Protein AF-A0A420E6C6-F1 (afdb_monomer_lite)

Organism: NCBI:txid2164068

Secondary structure (DSSP, 8-state):
--------HHHHHHHHHHTT--HHHHHHHTTS-HHHHHHHTTSSS--HHHHHHHHHHT-

Radius of gyration: 10.18 Å; chains: 1; bounding box: 22×24×23 Å

Foldseek 3Di:
DDDLDFDQLCVLVVLCVVLVNDLVQLCVQLVHDSVVNVVRSVGRTHPPSSSVSSVVSSD

Structure (mmCIF, N/CA/C/O backbone):
data_AF-A0A420E6C6-F1
#
_entry.id   AF-A0A420E6C6-F1
#
loop_
_atom_site.group_PDB
_atom_site.id
_atom_site.type_symbol
_atom_site.label_atom_id
_atom_site.label_alt_id
_atom_site.label_comp_id
_atom_site.label_asym_id
_atom_site.label_entity_id
_atom_site.label_seq_id
_atom_site.pdbx_PDB_ins_code
_atom_site.Cartn_x
_atom_site.Cartn_y
_atom_site.Cartn_z
_atom_site.occupancy
_atom_site.B_iso_or_equiv
_atom_site.auth_seq_id
_atom_site.auth_comp_id
_atom_site.auth_asym_id
_atom_site.auth_atom_id
_atom_site.pdbx_PDB_model_num
ATOM 1 N N . MET A 1 1 ? -5.094 -15.838 12.387 1.00 36.78 1 MET A N 1
ATOM 2 C CA . MET A 1 1 ? -5.059 -15.368 10.982 1.00 36.78 1 MET A CA 1
ATOM 3 C C . MET A 1 1 ? -6.038 -14.212 10.837 1.00 36.78 1 MET A C 1
ATOM 5 O O . MET A 1 1 ? -7.231 -14.437 10.977 1.00 36.78 1 MET A O 1
ATOM 9 N N . ALA A 1 2 ? -5.561 -12.978 10.648 1.00 40.03 2 ALA A N 1
ATOM 10 C CA . ALA A 1 2 ? -6.448 -11.826 10.473 1.00 40.03 2 ALA A CA 1
ATOM 11 C C . ALA A 1 2 ? -7.139 -11.912 9.104 1.00 40.03 2 ALA A C 1
ATOM 13 O O . ALA A 1 2 ? -6.471 -11.983 8.072 1.00 40.03 2 ALA A O 1
ATOM 14 N N . ALA A 1 3 ? -8.471 -11.935 9.092 1.00 46.12 3 ALA A N 1
ATOM 15 C CA . ALA A 1 3 ? -9.248 -11.859 7.864 1.00 46.12 3 ALA A CA 1
ATOM 16 C C . ALA A 1 3 ? -8.989 -10.496 7.205 1.00 46.12 3 ALA A C 1
ATOM 18 O O . ALA A 1 3 ? -9.342 -9.448 7.748 1.00 46.12 3 ALA A O 1
ATOM 19 N N . ILE A 1 4 ? -8.330 -10.498 6.046 1.00 55.34 4 ILE A N 1
ATOM 20 C CA . ILE A 1 4 ? -8.093 -9.277 5.276 1.00 55.34 4 ILE A CA 1
ATOM 21 C C . ILE A 1 4 ? -9.416 -8.913 4.613 1.00 55.34 4 ILE A C 1
ATOM 23 O O . ILE A 1 4 ? -9.763 -9.428 3.550 1.00 55.34 4 ILE A O 1
ATOM 27 N N . ILE A 1 5 ? -10.182 -8.051 5.280 1.00 60.16 5 ILE A N 1
ATOM 28 C CA . ILE A 1 5 ? -11.391 -7.461 4.713 1.00 60.16 5 ILE A CA 1
ATOM 29 C C . ILE A 1 5 ? -10.958 -6.700 3.451 1.00 60.16 5 ILE A C 1
ATOM 31 O O . ILE A 1 5 ? -10.047 -5.869 3.542 1.00 60.16 5 ILE A O 1
ATOM 35 N N . PRO A 1 6 ? -11.548 -6.975 2.274 1.00 64.19 6 PRO A N 1
ATOM 36 C CA . PRO A 1 6 ? -11.241 -6.221 1.071 1.00 64.19 6 PRO A CA 1
ATOM 37 C C . PRO A 1 6 ? -11.630 -4.760 1.306 1.00 64.19 6 PRO A C 1
ATOM 39 O O . PRO A 1 6 ? -12.808 -4.425 1.387 1.00 64.19 6 PRO A O 1
ATOM 42 N N . ILE A 1 7 ? -10.628 -3.898 1.455 1.00 76.56 7 ILE A N 1
ATOM 43 C CA . ILE A 1 7 ? -10.833 -2.459 1.595 1.00 76.56 7 ILE A CA 1
ATOM 44 C C . ILE A 1 7 ? -10.855 -1.817 0.208 1.00 76.56 7 ILE A C 1
ATOM 46 O O . ILE A 1 7 ? -10.079 -2.181 -0.680 1.00 76.56 7 ILE A O 1
ATOM 50 N N . ASN A 1 8 ? -11.758 -0.860 0.021 1.00 83.00 8 ASN A N 1
ATOM 51 C CA . ASN A 1 8 ? -11.792 -0.039 -1.186 1.00 83.00 8 ASN A CA 1
ATOM 52 C C . ASN A 1 8 ? -10.678 1.021 -1.159 1.00 83.00 8 ASN A C 1
ATOM 54 O O . ASN A 1 8 ? -10.067 1.282 -0.116 1.00 83.00 8 ASN A O 1
ATOM 58 N N . GLY A 1 9 ? -10.410 1.653 -2.301 1.00 82.81 9 GLY A N 1
ATOM 59 C CA . GLY A 1 9 ? -9.334 2.634 -2.440 1.00 82.81 9 GLY A CA 1
ATOM 60 C C . GLY A 1 9 ? -9.431 3.817 -1.463 1.00 82.81 9 GLY A C 1
ATOM 61 O O . GLY A 1 9 ? -8.411 4.271 -0.939 1.00 82.81 9 GLY A O 1
ATOM 62 N N . LYS A 1 10 ? -10.654 4.246 -1.111 1.00 84.50 10 LYS A N 1
ATOM 63 C CA . LYS A 1 10 ? -10.906 5.288 -0.095 1.00 84.50 10 LYS A CA 1
ATOM 64 C C . LYS A 1 10 ? -10.533 4.831 1.318 1.00 84.50 10 LYS A C 1
ATOM 66 O O . LYS A 1 10 ? -9.950 5.592 2.085 1.00 84.50 10 LYS A O 1
ATOM 71 N N . GLN A 1 11 ? -10.864 3.596 1.686 1.00 85.00 11 GLN A N 1
ATOM 72 C CA . GLN A 1 11 ? -10.484 3.024 2.978 1.00 85.00 11 GLN A CA 1
ATOM 73 C C . GLN A 1 11 ? -8.972 2.789 3.060 1.00 85.00 11 GLN A C 1
ATOM 75 O O . GLN A 1 11 ? -8.380 3.010 4.115 1.00 85.00 11 GLN A O 1
ATOM 80 N N . PHE A 1 12 ? -8.339 2.393 1.955 1.00 86.44 12 PHE A N 1
ATOM 81 C CA . PHE A 1 12 ? -6.889 2.231 1.869 1.00 86.44 12 PHE A CA 1
ATOM 82 C C . PHE A 1 12 ? -6.146 3.557 2.055 1.00 86.44 12 PHE A C 1
ATOM 84 O O . PHE A 1 12 ? -5.262 3.636 2.907 1.00 86.44 12 PHE A O 1
ATOM 91 N N . SER A 1 13 ? -6.552 4.622 1.355 1.00 86.12 13 SER A N 1
ATOM 92 C CA . SER A 1 13 ? -5.955 5.953 1.542 1.00 86.12 13 SER A CA 1
ATOM 93 C C . SER A 1 13 ? -6.201 6.504 2.950 1.00 86.12 13 SER A C 1
ATOM 95 O O . SER A 1 13 ? -5.302 7.093 3.553 1.00 86.12 13 SER A O 1
ATOM 97 N N . ARG A 1 14 ? -7.389 6.263 3.521 1.00 87.44 14 ARG A N 1
ATOM 98 C CA . ARG A 1 14 ? -7.697 6.635 4.906 1.00 87.44 14 ARG A CA 1
ATOM 99 C C . ARG A 1 14 ? -6.799 5.901 5.903 1.00 87.44 14 ARG A C 1
ATOM 101 O O . ARG A 1 14 ? -6.267 6.554 6.793 1.00 87.44 14 ARG A O 1
ATOM 108 N N . LYS A 1 15 ? -6.596 4.587 5.747 1.00 85.94 15 LYS A N 1
ATOM 109 C CA . LYS A 1 15 ? -5.700 3.807 6.618 1.00 85.94 15 LYS A CA 1
ATOM 110 C C . LYS A 1 15 ? -4.245 4.255 6.499 1.00 85.94 15 LYS A C 1
ATOM 112 O O . LYS A 1 15 ? -3.613 4.452 7.529 1.00 85.94 15 LYS A O 1
ATOM 117 N N . MET A 1 16 ? -3.752 4.500 5.281 1.00 86.12 16 MET A N 1
ATOM 118 C CA . MET A 1 16 ? -2.420 5.085 5.065 1.00 86.12 16 MET A CA 1
ATOM 119 C C . MET A 1 16 ? -2.241 6.379 5.862 1.00 86.12 16 MET A C 1
ATOM 121 O O . MET A 1 16 ? -1.269 6.519 6.596 1.00 86.12 16 MET A O 1
ATOM 125 N N . ARG A 1 17 ? -3.202 7.309 5.753 1.00 85.94 17 ARG A N 1
ATOM 126 C CA . ARG A 1 17 ? -3.157 8.587 6.479 1.00 85.94 17 ARG A CA 1
ATOM 127 C C . ARG A 1 17 ? -3.239 8.402 7.991 1.00 85.94 17 ARG A C 1
ATOM 129 O O . ARG A 1 17 ? -2.509 9.071 8.706 1.00 85.94 17 ARG A O 1
ATOM 136 N N . GLN A 1 18 ? -4.099 7.503 8.471 1.00 85.81 18 GLN A N 1
ATOM 137 C CA . GLN A 1 18 ? -4.235 7.210 9.904 1.00 85.81 18 GLN A CA 1
ATOM 138 C C . GLN A 1 18 ? -2.955 6.632 10.509 1.00 85.81 18 GLN A C 1
ATOM 140 O O . GLN A 1 18 ? -2.636 6.939 11.649 1.00 85.81 18 GLN A O 1
ATOM 145 N N . GLN A 1 19 ? -2.231 5.816 9.748 1.00 82.19 19 GLN A N 1
ATOM 146 C CA . GLN A 1 19 ? -0.987 5.183 10.188 1.00 82.19 19 GLN A CA 1
ATOM 147 C C . GLN A 1 19 ? 0.255 6.029 9.873 1.00 82.19 19 GLN A C 1
ATOM 149 O O . GLN A 1 19 ? 1.365 5.624 10.192 1.00 82.19 19 GLN A O 1
ATOM 154 N N . GLY A 1 20 ? 0.095 7.183 9.214 1.00 85.25 20 GLY A N 1
ATOM 155 C CA . GLY A 1 20 ? 1.215 8.026 8.791 1.00 85.25 20 GLY A CA 1
ATOM 156 C C . GLY A 1 20 ? 2.117 7.383 7.731 1.00 85.25 20 GLY A C 1
ATOM 157 O O . GLY A 1 20 ? 3.237 7.844 7.536 1.00 85.25 20 GLY A O 1
ATOM 158 N N . ILE A 1 21 ? 1.656 6.335 7.037 1.00 85.69 21 ILE A N 1
ATOM 159 C CA . ILE A 1 21 ? 2.461 5.597 6.059 1.00 85.69 21 ILE A CA 1
ATOM 160 C C . ILE A 1 21 ? 2.382 6.309 4.702 1.00 85.69 21 ILE A C 1
ATOM 162 O O . ILE A 1 21 ? 1.304 6.354 4.093 1.00 85.69 21 ILE A O 1
ATOM 166 N N . PRO A 1 22 ? 3.503 6.825 4.167 1.00 86.31 22 PRO A N 1
ATOM 167 C CA . PRO A 1 22 ? 3.511 7.442 2.855 1.00 86.31 22 PRO A CA 1
ATOM 168 C C . PRO A 1 22 ? 3.445 6.395 1.736 1.00 86.31 22 PRO A C 1
ATOM 170 O O . PRO A 1 22 ? 3.939 5.270 1.852 1.00 86.31 22 PRO A O 1
ATOM 173 N N . ALA A 1 23 ? 2.878 6.794 0.595 1.00 86.38 23 ALA 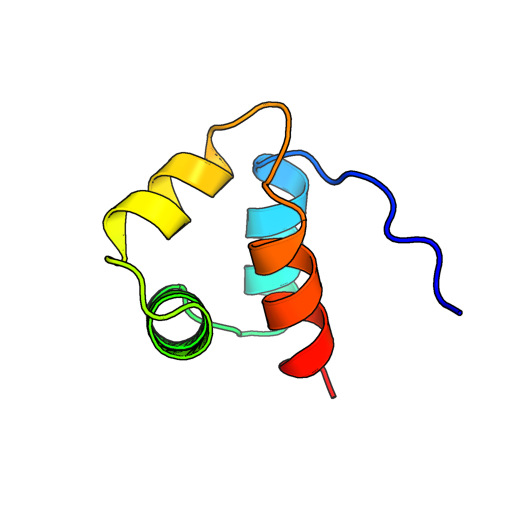A N 1
ATOM 174 C CA . ALA A 1 23 ? 2.753 5.928 -0.576 1.00 86.38 23 ALA A CA 1
ATOM 175 C C . ALA A 1 23 ? 4.097 5.431 -1.122 1.00 86.38 23 ALA A C 1
ATOM 177 O O . ALA A 1 23 ? 4.151 4.334 -1.670 1.00 86.38 23 ALA A O 1
ATOM 178 N N . SER A 1 24 ? 5.175 6.192 -0.926 1.00 87.38 24 SER A N 1
ATOM 179 C CA . SER A 1 24 ? 6.542 5.809 -1.289 1.00 87.38 24 SER A CA 1
ATOM 180 C C . SER A 1 24 ? 7.035 4.579 -0.524 1.00 87.38 24 SER A C 1
ATOM 182 O O . SER A 1 24 ? 7.616 3.684 -1.130 1.00 87.38 24 SER A O 1
ATOM 184 N N . ILE A 1 25 ? 6.748 4.479 0.777 1.00 87.50 25 ILE A N 1
ATOM 185 C CA . ILE A 1 25 ? 7.145 3.326 1.603 1.00 87.50 25 ILE A CA 1
ATOM 186 C C . ILE A 1 25 ? 6.386 2.073 1.167 1.00 87.50 25 ILE A C 1
ATOM 188 O O . ILE A 1 25 ? 6.970 1.002 1.011 1.00 87.50 25 ILE A O 1
ATOM 192 N N . LEU A 1 26 ? 5.093 2.219 0.882 1.00 86.88 26 LEU A N 1
ATOM 193 C CA . LEU A 1 26 ? 4.274 1.128 0.358 1.00 86.88 26 LEU A CA 1
ATOM 194 C C . LEU A 1 26 ? 4.697 0.696 -1.050 1.00 86.88 26 LEU A C 1
ATOM 196 O O . LEU A 1 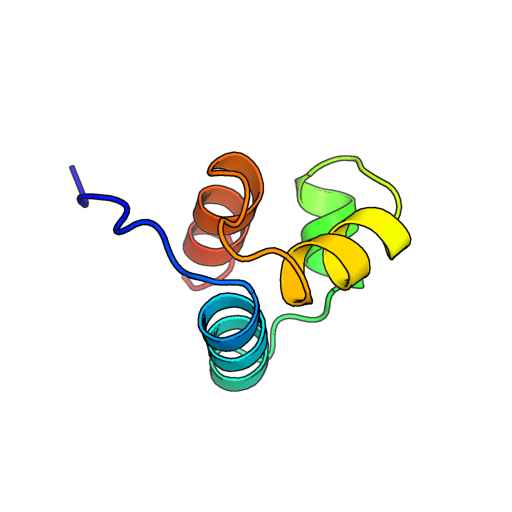26 ? 4.752 -0.500 -1.333 1.00 86.88 26 LEU A O 1
ATOM 200 N N . ALA A 1 27 ? 5.061 1.647 -1.909 1.00 88.69 27 ALA A N 1
ATOM 201 C CA . ALA A 1 27 ? 5.625 1.379 -3.228 1.00 88.69 27 ALA A CA 1
ATOM 202 C C . ALA A 1 27 ? 6.936 0.584 -3.128 1.00 88.69 27 ALA A C 1
ATOM 204 O O . ALA A 1 27 ? 7.101 -0.424 -3.817 1.00 88.69 27 ALA A O 1
ATOM 205 N N . MET A 1 28 ? 7.822 0.988 -2.213 1.00 87.56 28 MET A N 1
ATOM 206 C CA . MET A 1 28 ? 9.101 0.327 -1.957 1.00 87.56 28 MET A CA 1
ATOM 207 C C . MET A 1 28 ? 8.903 -1.093 -1.411 1.00 87.56 28 MET A C 1
ATOM 209 O O . MET A 1 28 ? 9.507 -2.037 -1.919 1.00 87.56 28 MET A O 1
ATOM 213 N N . ARG A 1 29 ? 7.995 -1.275 -0.441 1.00 85.62 29 ARG A N 1
ATOM 214 C CA . ARG A 1 29 ? 7.694 -2.584 0.158 1.0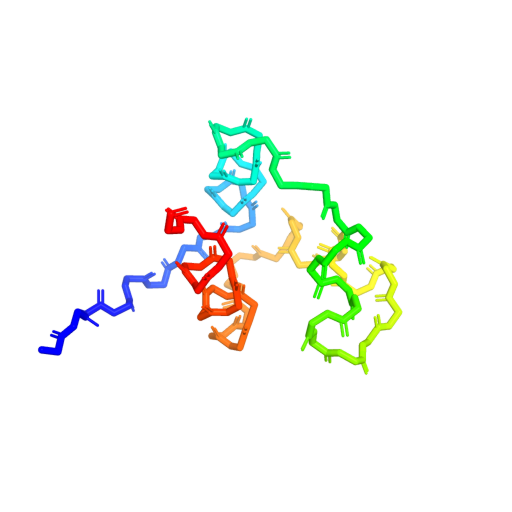0 85.62 29 ARG A CA 1
ATOM 215 C C . ARG A 1 29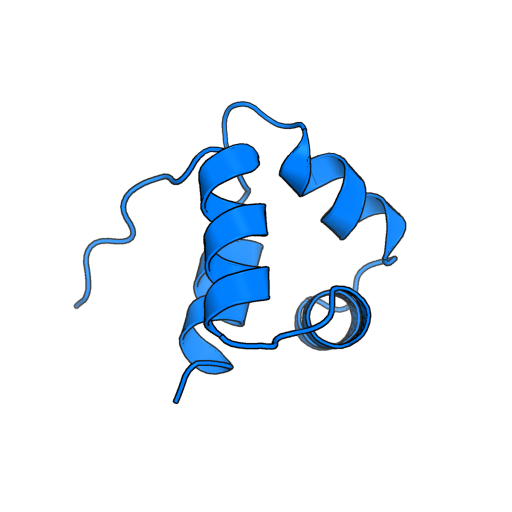 ? 7.038 -3.552 -0.824 1.00 85.62 29 ARG A C 1
ATOM 217 O O . ARG A 1 29 ? 7.287 -4.750 -0.756 1.00 85.62 29 ARG A O 1
ATOM 224 N N . CYS A 1 30 ? 6.215 -3.041 -1.735 1.00 84.00 30 CYS A N 1
ATOM 225 C CA . CYS A 1 30 ? 5.583 -3.835 -2.786 1.00 84.00 30 CYS A CA 1
ATOM 226 C C . CYS A 1 30 ? 6.414 -3.931 -4.075 1.00 84.00 30 CYS A C 1
ATOM 228 O O . CYS A 1 30 ? 5.900 -4.464 -5.061 1.00 84.00 30 CYS A O 1
ATOM 230 N N . SER A 1 31 ? 7.645 -3.400 -4.084 1.00 87.44 31 SER A N 1
ATOM 231 C CA . SER A 1 31 ? 8.538 -3.340 -5.251 1.00 87.44 31 SER A CA 1
ATOM 232 C C . SER A 1 31 ? 7.808 -2.907 -6.528 1.00 87.44 31 SER A C 1
ATOM 234 O O . SER A 1 31 ? 7.898 -3.545 -7.577 1.00 87.44 31 SER A O 1
ATOM 236 N N . CYS A 1 32 ? 7.015 -1.840 -6.429 1.00 85.56 32 CYS A N 1
ATOM 237 C CA . CYS A 1 32 ? 6.202 -1.342 -7.532 1.00 85.56 32 CYS A CA 1
ATOM 238 C C . CYS A 1 32 ? 6.271 0.186 -7.627 1.00 85.56 32 CYS A C 1
ATOM 240 O O . CYS A 1 32 ? 6.490 0.843 -6.611 1.00 85.56 32 CYS A O 1
ATOM 242 N N . PRO A 1 33 ? 6.037 0.773 -8.812 1.00 88.81 33 PRO A N 1
ATOM 243 C CA . PRO A 1 33 ? 6.028 2.223 -8.962 1.00 88.81 33 PRO A CA 1
ATOM 244 C C . PRO A 1 33 ? 4.921 2.869 -8.124 1.00 88.81 33 PRO A C 1
ATOM 246 O O . PRO A 1 33 ? 3.825 2.316 -7.972 1.00 88.81 33 PRO A O 1
ATOM 249 N N . ILE A 1 34 ? 5.210 4.064 -7.606 1.00 87.00 34 ILE A N 1
ATOM 250 C CA . ILE A 1 34 ? 4.316 4.809 -6.712 1.00 87.00 34 ILE A CA 1
ATOM 251 C C . ILE A 1 34 ? 2.969 5.129 -7.374 1.00 87.00 34 ILE A C 1
ATOM 253 O O . ILE A 1 34 ? 1.935 5.116 -6.706 1.00 87.00 34 ILE A O 1
ATOM 257 N N . ASP A 1 35 ? 2.944 5.289 -8.699 1.00 87.56 35 ASP A N 1
ATOM 258 C CA . ASP A 1 35 ? 1.723 5.492 -9.482 1.00 87.56 35 ASP A CA 1
ATOM 259 C C . ASP A 1 35 ? 0.720 4.355 -9.306 1.00 87.56 35 ASP A C 1
ATOM 261 O O . ASP A 1 35 ? -0.484 4.597 -9.246 1.00 87.56 35 ASP A O 1
ATOM 265 N N . LYS A 1 36 ? 1.187 3.108 -9.137 1.00 86.00 36 LYS A N 1
ATOM 266 C CA . LYS A 1 36 ? 0.291 1.971 -8.875 1.00 86.00 36 LYS A CA 1
ATOM 267 C C . LYS A 1 36 ? -0.325 2.028 -7.481 1.00 86.00 36 LYS A C 1
ATOM 269 O O . LYS A 1 36 ? -1.446 1.556 -7.303 1.00 86.00 36 LYS A O 1
ATOM 274 N N . ILE A 1 37 ? 0.363 2.632 -6.514 1.00 87.25 37 ILE A N 1
ATOM 275 C CA . ILE A 1 37 ? -0.175 2.866 -5.172 1.00 87.25 37 ILE A CA 1
ATOM 276 C C . ILE A 1 37 ? -1.244 3.962 -5.211 1.00 87.25 37 ILE A C 1
ATOM 278 O O . ILE A 1 37 ? -2.308 3.801 -4.614 1.00 87.25 37 ILE A O 1
ATOM 282 N N . TYR A 1 38 ? -1.014 5.045 -5.958 1.00 86.81 38 TYR A N 1
ATOM 283 C CA . TYR A 1 38 ? -2.029 6.083 -6.172 1.00 86.81 38 TYR A CA 1
ATOM 284 C C . TYR A 1 38 ? -3.222 5.578 -6.988 1.00 86.81 38 TYR A C 1
ATOM 286 O O . TYR A 1 38 ? -4.366 5.8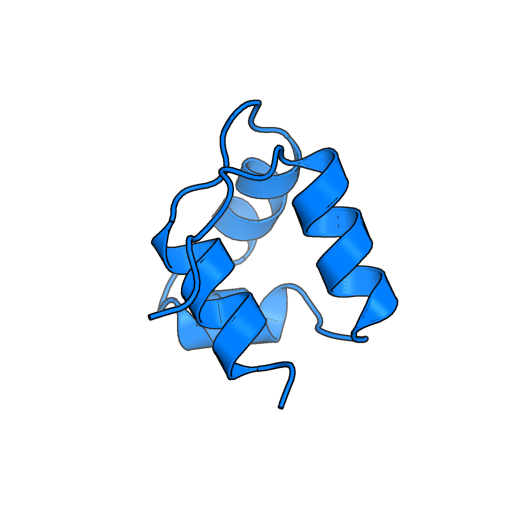84 -6.653 1.00 86.81 38 TYR A O 1
ATOM 294 N N . ALA A 1 39 ? -2.984 4.753 -8.009 1.00 86.50 39 ALA A N 1
ATOM 295 C CA . ALA A 1 39 ? -4.043 4.094 -8.763 1.00 86.50 39 ALA A CA 1
ATOM 296 C C . ALA A 1 39 ? -4.879 3.185 -7.854 1.00 86.50 39 ALA A C 1
ATOM 298 O O . ALA A 1 39 ? -6.104 3.233 -7.912 1.00 86.50 39 ALA A O 1
ATOM 299 N N . ALA A 1 40 ? -4.242 2.436 -6.945 1.00 84.25 40 ALA A N 1
ATOM 300 C CA . ALA A 1 40 ? -4.937 1.585 -5.984 1.00 84.25 40 ALA A CA 1
ATOM 301 C C . ALA A 1 40 ? -5.893 2.367 -5.063 1.00 84.25 40 ALA A C 1
ATOM 303 O O . ALA A 1 40 ? -6.951 1.851 -4.719 1.00 84.25 40 ALA A O 1
ATOM 304 N N . GLN A 1 41 ? -5.598 3.630 -4.735 1.00 83.00 41 GLN A N 1
ATOM 305 C CA . GLN A 1 41 ? -6.510 4.490 -3.961 1.00 83.00 41 GLN A CA 1
ATOM 306 C C . GLN A 1 41 ? -7.802 4.854 -4.713 1.00 83.00 41 GLN A C 1
ATOM 308 O O . GLN A 1 41 ? -8.777 5.273 -4.089 1.00 83.00 41 GLN A O 1
ATOM 313 N N . LYS A 1 42 ? -7.821 4.699 -6.041 1.00 83.56 42 LYS A N 1
ATOM 314 C CA . LYS A 1 42 ? -8.986 4.957 -6.899 1.00 83.56 42 LYS A CA 1
ATOM 315 C C . LYS A 1 42 ? -9.731 3.681 -7.297 1.00 83.56 42 LYS A C 1
ATOM 317 O O . LYS A 1 42 ? -10.791 3.779 -7.901 1.00 83.56 42 LYS A O 1
ATOM 322 N N . LEU A 1 43 ? -9.195 2.502 -6.975 1.00 82.38 43 LEU A N 1
ATOM 323 C CA . LEU A 1 43 ? -9.844 1.229 -7.277 1.00 82.38 43 LEU A CA 1
ATOM 324 C C . LEU A 1 43 ? -10.972 0.938 -6.283 1.00 82.38 43 LEU A C 1
ATOM 326 O O . LEU A 1 43 ? -10.818 1.132 -5.075 1.00 82.38 43 LEU A O 1
ATOM 330 N N . ASP A 1 44 ? -12.066 0.364 -6.779 1.00 77.88 44 ASP A N 1
ATOM 331 C CA . ASP A 1 44 ? -13.124 -0.210 -5.937 1.00 77.88 44 ASP A CA 1
ATOM 332 C C . ASP A 1 44 ? -12.601 -1.342 -5.049 1.00 77.88 44 ASP A C 1
ATOM 334 O O . ASP A 1 44 ? -13.042 -1.513 -3.912 1.00 77.88 44 ASP A O 1
ATOM 338 N N . ARG A 1 45 ? -11.600 -2.083 -5.538 1.00 79.31 45 ARG A N 1
ATOM 339 C CA . ARG A 1 45 ? -10.988 -3.196 -4.817 1.00 79.31 45 ARG A CA 1
ATOM 340 C C . ARG A 1 45 ? -9.471 -3.088 -4.841 1.00 79.31 45 ARG A C 1
ATOM 342 O O . ARG A 1 45 ? -8.843 -3.214 -5.892 1.00 79.31 45 ARG A O 1
ATOM 349 N N . VAL A 1 46 ? -8.878 -2.871 -3.671 1.00 83.88 46 VAL A N 1
ATOM 350 C CA . VAL A 1 46 ? -7.424 -2.764 -3.540 1.00 83.88 46 VAL A CA 1
ATOM 351 C C . VAL A 1 46 ? -6.796 -4.158 -3.577 1.00 83.88 46 VAL A C 1
ATOM 353 O O . VAL A 1 46 ? -7.257 -5.057 -2.866 1.00 83.88 46 VAL A O 1
ATOM 356 N N . PRO A 1 47 ? -5.735 -4.365 -4.376 1.00 82.75 47 PRO A N 1
ATOM 357 C CA . PRO A 1 47 ? -5.002 -5.621 -4.383 1.00 82.75 47 PRO A CA 1
ATOM 358 C C . PRO A 1 47 ? -4.509 -6.007 -2.988 1.00 82.75 47 PRO A C 1
ATOM 360 O O . PRO A 1 47 ? -3.886 -5.205 -2.291 1.00 82.75 47 PRO A O 1
ATOM 363 N N . ARG A 1 48 ? -4.734 -7.270 -2.618 1.00 81.81 48 ARG A N 1
ATOM 364 C CA . ARG A 1 48 ? -4.417 -7.820 -1.292 1.00 81.81 48 ARG A CA 1
ATOM 365 C C . ARG A 1 48 ? -2.975 -7.551 -0.855 1.00 81.81 48 ARG A C 1
ATOM 367 O O . ARG A 1 48 ? -2.770 -7.125 0.273 1.00 81.81 48 ARG A O 1
ATOM 374 N N . ARG A 1 49 ? -2.016 -7.662 -1.782 1.00 83.50 49 ARG A N 1
ATOM 375 C CA . 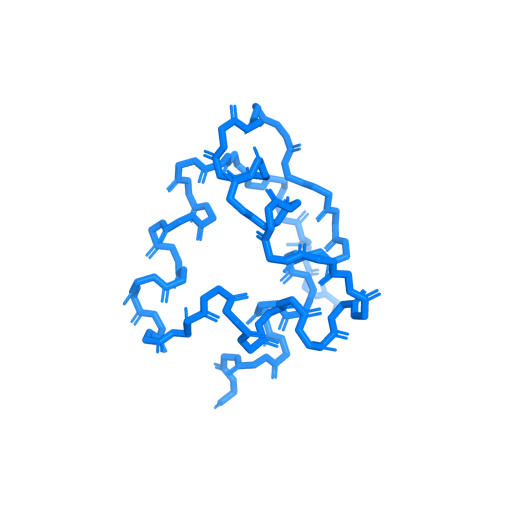ARG A 1 49 ? -0.591 -7.366 -1.546 1.00 83.50 49 ARG A CA 1
ATOM 376 C C . ARG A 1 49 ? -0.337 -5.987 -0.923 1.00 83.50 49 ARG A C 1
ATOM 378 O O . ARG A 1 49 ? 0.548 -5.848 -0.090 1.00 83.50 49 ARG A O 1
ATOM 385 N N . TYR A 1 50 ? -1.117 -4.971 -1.308 1.00 85.06 50 TYR A N 1
ATOM 386 C CA . TYR A 1 50 ? -0.967 -3.613 -0.778 1.00 85.06 50 TYR A CA 1
ATOM 387 C C . TYR A 1 50 ? -1.548 -3.499 0.626 1.00 85.06 50 TYR A C 1
ATOM 389 O O . TYR A 1 50 ? -1.002 -2.788 1.461 1.00 85.06 50 TYR A O 1
ATOM 397 N N . ILE A 1 51 ? -2.640 -4.216 0.892 1.00 82.31 51 ILE A N 1
ATOM 398 C CA . ILE A 1 51 ? -3.270 -4.262 2.212 1.00 82.31 51 ILE A CA 1
ATOM 399 C C . ILE A 1 51 ? -2.352 -4.990 3.199 1.00 82.31 51 ILE A C 1
ATOM 401 O O . ILE A 1 51 ? -2.155 -4.509 4.310 1.00 82.31 51 ILE A O 1
ATOM 405 N N . GLU A 1 52 ? -1.749 -6.102 2.775 1.00 83.94 52 GLU A N 1
ATOM 406 C CA . GLU A 1 52 ? -0.784 -6.867 3.572 1.00 83.94 52 GLU A CA 1
ATOM 407 C C . GLU A 1 52 ? 0.468 -6.045 3.869 1.00 83.94 52 GLU A C 1
ATOM 409 O O . GLU A 1 52 ? 0.878 -5.956 5.024 1.00 83.94 52 GLU A O 1
ATOM 414 N N . ALA A 1 53 ? 1.035 -5.374 2.862 1.00 84.38 53 ALA A N 1
ATOM 415 C CA . ALA A 1 53 ? 2.165 -4.477 3.073 1.00 84.38 53 ALA A CA 1
ATOM 416 C C . ALA A 1 53 ? 1.814 -3.327 4.029 1.00 84.38 53 ALA A C 1
ATOM 418 O O . ALA A 1 53 ? 2.620 -2.980 4.887 1.00 84.38 53 ALA A O 1
ATOM 419 N N . LEU A 1 54 ? 0.603 -2.771 3.927 1.00 82.81 54 LEU A N 1
ATOM 420 C CA . LEU A 1 54 ? 0.145 -1.691 4.798 1.00 82.81 54 LEU A CA 1
ATOM 421 C C . LEU A 1 54 ? -0.028 -2.179 6.242 1.00 82.81 54 LEU A C 1
ATOM 423 O O . LEU A 1 54 ? 0.386 -1.489 7.162 1.00 82.81 54 LEU A O 1
ATOM 427 N N . GLN A 1 55 ? -0.566 -3.383 6.453 1.00 82.25 55 GLN A N 1
ATOM 428 C CA . GLN A 1 55 ? -0.673 -3.987 7.787 1.00 82.25 55 GLN A CA 1
ATOM 429 C C . GLN A 1 55 ? 0.687 -4.345 8.395 1.00 82.25 55 GLN A C 1
ATOM 431 O O . GLN A 1 55 ? 0.864 -4.171 9.593 1.00 82.25 55 GLN A O 1
ATOM 436 N N . GLN A 1 56 ? 1.646 -4.816 7.593 1.00 80.00 56 GLN A N 1
ATOM 437 C CA . GLN A 1 56 ? 3.006 -5.103 8.068 1.00 80.00 56 GLN A CA 1
ATOM 438 C C . GLN A 1 56 ? 3.758 -3.844 8.509 1.00 80.00 56 GLN A C 1
ATOM 440 O O . GLN A 1 56 ? 4.603 -3.918 9.391 1.00 80.00 56 GLN A O 1
ATOM 445 N N . LEU A 1 57 ? 3.476 -2.707 7.873 1.00 74.88 57 LEU A N 1
ATOM 446 C CA . LEU A 1 57 ? 4.094 -1.417 8.185 1.00 74.88 57 LEU A CA 1
ATOM 447 C C . LEU A 1 57 ? 3.407 -0.683 9.346 1.00 74.88 57 LEU A C 1
ATOM 449 O O . LEU A 1 57 ? 3.929 0.318 9.815 1.00 74.88 57 LEU A O 1
ATOM 453 N N . ALA A 1 58 ? 2.242 -1.161 9.781 1.00 65.56 58 ALA A N 1
ATOM 454 C CA . ALA A 1 58 ? 1.428 -0.560 10.833 1.00 65.56 58 ALA A CA 1
ATOM 455 C C . ALA A 1 58 ? 1.697 -1.123 12.240 1.00 65.56 58 ALA A C 1
ATOM 457 O O . ALA A 1 58 ? 0.838 -0.976 13.111 1.00 65.56 58 ALA A O 1
ATOM 458 N N . VAL A 1 59 ? 2.818 -1.832 12.411 1.00 56.31 59 VAL A N 1
ATOM 459 C CA . VAL A 1 59 ? 3.282 -2.389 13.693 1.00 56.31 59 VAL A CA 1
ATOM 460 C C . VAL A 1 59 ? 3.782 -1.280 14.604 1.00 56.31 59 VAL A C 1
ATOM 462 O O . VAL A 1 59 ? 4.524 -0.408 14.099 1.00 56.31 59 VAL A O 1
#

pLDDT: mean 80.25, std 11.72, range [36.78, 88.81]

Sequence (59 aa):
MAAIIPINGKQFSRKMRQQGIPASILAMRCSCPIDKIYAAQKLDRVPRRYIEALQQLAV